Protein AF-A0A845UT78-F1 (afdb_monomer_lite)

Foldseek 3Di:
DDDPLVVADFAFPDDDQAKTKTWHQQFWKKKKFFDDDCVLLCVQVVHDADQDAQDWDDDQWIWGHNDNGIIMITHNDCPSNVCSCVVCCVVTPIDIGTCSVVDIDMDMDHPCSLVVCVVPDPDNSPD

Structure (mmCIF, N/CA/C/O backbone):
data_AF-A0A845UT78-F1
#
_entry.id   AF-A0A845UT78-F1
#
loop_
_atom_site.group_PDB
_atom_site.id
_atom_site.type_symbol
_atom_site.label_atom_id
_atom_site.label_alt_id
_atom_site.label_comp_id
_atom_site.label_asym_id
_atom_site.label_entity_id
_atom_site.label_seq_id
_atom_site.pdbx_PDB_ins_code
_atom_site.Cartn_x
_atom_site.Cartn_y
_atom_site.Cartn_z
_atom_site.occupancy
_atom_site.B_iso_or_equiv
_atom_site.auth_seq_id
_atom_site.auth_comp_id
_atom_site.auth_asym_id
_atom_site.auth_atom_id
_atom_site.pdbx_PDB_model_num
ATOM 1 N N . MET A 1 1 ? -7.932 24.167 15.752 1.00 46.03 1 MET A N 1
ATOM 2 C CA . MET A 1 1 ? -6.464 24.019 15.846 1.00 46.03 1 MET A CA 1
ATOM 3 C C . MET A 1 1 ? -6.164 22.600 15.392 1.00 46.03 1 MET A C 1
ATOM 5 O O . MET A 1 1 ? -6.688 21.684 16.011 1.00 46.03 1 MET A O 1
ATOM 9 N N . ASN A 1 2 ? -5.473 22.408 14.267 1.00 61.12 2 ASN A N 1
ATOM 10 C CA . ASN A 1 2 ? -5.202 21.059 13.758 1.00 61.12 2 ASN A CA 1
ATOM 11 C C . ASN A 1 2 ? -4.039 20.467 14.560 1.00 61.12 2 ASN A C 1
ATOM 13 O O . ASN A 1 2 ? -3.015 21.130 14.716 1.00 61.12 2 ASN A O 1
ATOM 17 N N . ALA A 1 3 ? -4.209 19.262 15.099 1.00 70.88 3 ALA A N 1
ATOM 18 C CA . ALA A 1 3 ? -3.134 18.576 15.807 1.00 70.88 3 ALA A CA 1
ATOM 19 C C . ALA A 1 3 ? -1.986 18.244 14.829 1.00 70.88 3 ALA A C 1
ATOM 21 O O . ALA A 1 3 ? -2.263 17.861 13.688 1.00 70.88 3 ALA A O 1
ATOM 22 N N . PRO A 1 4 ? -0.710 18.386 15.232 1.00 76.69 4 PRO A N 1
ATOM 23 C CA . PRO A 1 4 ? 0.409 17.945 14.406 1.00 76.69 4 PRO A CA 1
ATOM 24 C C . PRO A 1 4 ? 0.392 16.416 14.254 1.00 76.69 4 PRO A C 1
ATOM 26 O O . PRO A 1 4 ? -0.088 15.714 15.140 1.00 76.69 4 PRO A O 1
ATOM 29 N N . LEU A 1 5 ? 0.963 15.880 13.168 1.00 67.31 5 LEU A N 1
ATOM 30 C CA . LEU A 1 5 ? 1.042 14.423 12.943 1.00 67.31 5 LEU A CA 1
ATOM 31 C C . LEU A 1 5 ? 1.741 13.685 14.101 1.00 67.31 5 LEU A C 1
ATOM 33 O O . LEU A 1 5 ? 1.376 12.562 14.434 1.00 67.31 5 LEU A O 1
ATOM 37 N N . SER A 1 6 ? 2.693 14.343 14.767 1.00 71.19 6 SER A N 1
ATOM 38 C CA . SER A 1 6 ? 3.387 13.828 15.953 1.00 71.19 6 SER A CA 1
ATOM 39 C C . SER A 1 6 ? 2.501 13.679 17.196 1.00 71.19 6 SER A C 1
ATOM 41 O O . SER A 1 6 ? 2.935 13.069 18.169 1.00 71.19 6 SER A O 1
ATOM 43 N N . ALA A 1 7 ? 1.271 14.200 17.185 1.00 77.31 7 ALA A N 1
ATOM 44 C CA . ALA A 1 7 ? 0.333 14.079 18.300 1.00 77.31 7 ALA A CA 1
ATOM 45 C C . ALA A 1 7 ? -0.243 12.662 18.469 1.00 77.31 7 ALA A C 1
ATOM 47 O O . ALA A 1 7 ? -0.913 12.404 19.465 1.00 77.31 7 ALA A O 1
ATOM 48 N N . PHE A 1 8 ? 0.011 11.750 17.524 1.00 83.50 8 PHE A N 1
ATOM 49 C CA . PHE A 1 8 ? -0.548 10.397 17.517 1.00 83.50 8 PHE A CA 1
ATOM 50 C C . PHE A 1 8 ? 0.558 9.334 17.624 1.00 83.50 8 PHE A C 1
ATOM 52 O O . PHE A 1 8 ? 0.862 8.662 16.635 1.00 83.50 8 PHE A O 1
ATOM 59 N N . PRO A 1 9 ? 1.188 9.162 18.805 1.00 87.62 9 PRO A N 1
ATOM 60 C CA . PRO A 1 9 ? 2.171 8.099 19.009 1.00 87.62 9 PRO A CA 1
ATOM 61 C C . PRO A 1 9 ? 1.504 6.725 18.838 1.00 87.62 9 PRO A C 1
ATOM 63 O O . PRO A 1 9 ? 0.317 6.623 19.149 1.00 87.62 9 PRO A O 1
ATOM 66 N N . PRO A 1 10 ? 2.216 5.675 18.381 1.00 91.75 10 PRO A N 1
ATOM 67 C CA . PRO A 1 10 ? 1.636 4.347 18.183 1.00 91.75 10 PRO A CA 1
ATOM 68 C C . PRO A 1 10 ? 1.070 3.778 19.487 1.00 91.75 10 PRO A C 1
ATOM 70 O O . PRO A 1 10 ? 1.818 3.403 20.389 1.00 91.75 10 PRO A O 1
ATOM 73 N N . ALA A 1 11 ? -0.254 3.755 19.597 1.00 95.00 11 ALA A N 1
ATOM 74 C CA . ALA A 1 11 ? -0.977 3.301 20.776 1.00 95.00 11 ALA A CA 1
ATOM 75 C C . ALA A 1 11 ? -2.467 3.138 20.457 1.00 95.00 11 ALA A C 1
ATOM 77 O O . ALA A 1 11 ? -2.992 3.731 19.509 1.00 95.00 11 ALA A O 1
ATOM 78 N N . THR A 1 12 ? -3.174 2.387 21.301 1.00 96.75 12 THR A N 1
ATOM 79 C CA . THR A 1 12 ? -4.634 2.480 21.369 1.00 96.75 12 THR A CA 1
ATOM 80 C C . THR A 1 12 ? -5.017 3.887 21.809 1.00 96.75 12 THR A C 1
ATOM 82 O O . THR A 1 12 ? -4.636 4.332 22.888 1.00 96.75 12 THR A O 1
ATOM 85 N N . GLN A 1 13 ? -5.757 4.583 20.953 1.00 94.31 13 GLN A N 1
ATOM 86 C CA . GLN A 1 13 ? -6.248 5.932 21.215 1.00 94.31 13 GLN A CA 1
ATOM 87 C C . GLN A 1 13 ? -7.567 5.871 21.982 1.00 94.31 13 GLN A C 1
ATOM 89 O O . GLN A 1 13 ? -7.777 6.623 22.929 1.00 94.31 13 GLN A O 1
ATOM 94 N N . VAL A 1 14 ? -8.454 4.961 21.569 1.00 95.50 14 VAL A N 1
ATOM 95 C CA . VAL A 1 14 ? -9.779 4.751 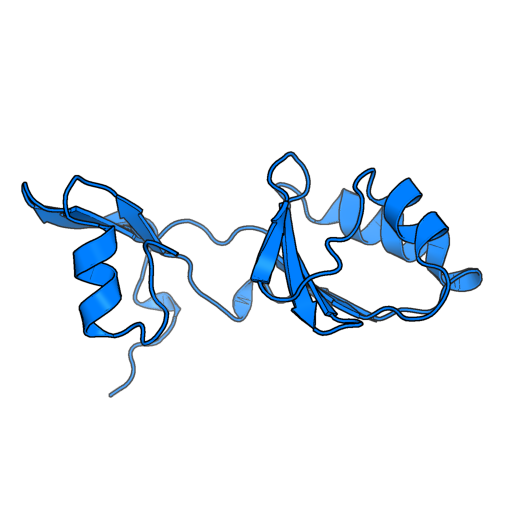22.158 1.00 95.50 14 VAL A CA 1
ATOM 96 C C . VAL A 1 14 ? -10.158 3.278 22.017 1.00 95.50 14 VAL A C 1
ATOM 98 O O . VAL A 1 14 ? -9.923 2.673 20.970 1.00 95.50 14 VAL A O 1
ATOM 101 N N . GLU A 1 15 ? -10.787 2.714 23.045 1.00 97.69 15 GLU A N 1
ATOM 102 C CA . GLU A 1 15 ? -11.345 1.363 23.021 1.00 97.69 15 GLU A CA 1
ATOM 103 C C . GLU A 1 15 ? -12.711 1.335 23.709 1.00 97.69 15 GLU A C 1
ATOM 105 O O . GLU A 1 15 ? -12.896 1.880 24.796 1.00 97.69 15 GLU A O 1
ATOM 110 N N . THR A 1 16 ? -13.683 0.716 23.046 1.00 97.38 16 THR A N 1
ATOM 111 C CA . THR A 1 16 ? -15.056 0.528 23.526 1.00 97.38 16 THR A CA 1
ATOM 112 C C . THR A 1 16 ? -15.551 -0.858 23.098 1.00 97.38 16 THR A C 1
ATOM 114 O O . THR A 1 16 ? -14.964 -1.452 22.192 1.00 97.38 16 THR A O 1
ATOM 117 N N . PRO A 1 17 ? -16.678 -1.362 23.636 1.00 97.69 17 PRO A N 1
ATOM 118 C CA . PRO A 1 17 ? -17.298 -2.583 23.114 1.00 97.69 17 PRO A CA 1
ATOM 119 C C . PRO A 1 17 ? -17.706 -2.503 21.630 1.00 97.69 17 PRO A C 1
ATOM 121 O O . PRO A 1 17 ? -17.902 -3.532 20.991 1.00 97.69 17 PRO A O 1
ATOM 124 N N . ALA A 1 18 ? -17.867 -1.292 21.084 1.00 97.12 18 ALA A N 1
ATOM 125 C CA . ALA A 1 18 ? -18.304 -1.067 19.709 1.00 97.12 18 ALA A CA 1
ATOM 126 C C . ALA A 1 18 ? -17.135 -1.067 18.708 1.00 97.12 18 ALA A C 1
ATOM 128 O O . ALA A 1 18 ? -17.247 -1.660 17.633 1.00 97.12 18 ALA A O 1
ATOM 129 N N . ALA A 1 19 ? -16.030 -0.401 19.052 1.00 97.69 19 ALA A N 1
ATOM 130 C CA . ALA A 1 19 ? -14.840 -0.295 18.215 1.00 97.69 19 ALA A CA 1
ATOM 131 C C . ALA A 1 19 ? -13.581 0.068 19.026 1.00 97.69 19 ALA A C 1
ATOM 133 O O . ALA A 1 19 ? -13.666 0.712 20.079 1.00 97.69 19 ALA A O 1
ATOM 134 N N . LYS A 1 20 ? -12.417 -0.294 18.477 1.00 97.88 20 LYS A N 1
ATOM 135 C CA . LYS A 1 20 ? -11.075 0.101 18.920 1.00 97.88 20 LYS A CA 1
ATOM 136 C C . LYS A 1 20 ? -10.396 0.908 17.817 1.00 97.88 20 LYS A C 1
ATOM 138 O O . LYS A 1 20 ? -10.412 0.495 16.659 1.00 97.88 20 LYS A O 1
ATOM 143 N N . VAL A 1 21 ? -9.782 2.031 18.182 1.00 97.19 21 VAL A N 1
ATOM 144 C CA . VAL A 1 21 ? -8.987 2.876 17.284 1.00 97.19 21 VAL A CA 1
ATOM 145 C C . VAL A 1 21 ? -7.558 2.934 17.806 1.00 97.19 21 VAL A C 1
ATOM 147 O O . VAL A 1 21 ? -7.317 3.383 18.928 1.00 97.19 21 VAL A O 1
ATOM 150 N N . SER A 1 22 ? -6.604 2.519 16.980 1.00 97.19 22 SER A N 1
ATOM 151 C CA . SER A 1 22 ? -5.177 2.547 17.303 1.00 97.19 22 SER A CA 1
ATOM 152 C C . SER A 1 22 ? -4.406 3.298 16.228 1.00 97.19 22 SER A C 1
ATOM 154 O O . SER A 1 22 ? -4.625 3.084 15.042 1.00 97.19 22 SER A O 1
ATOM 156 N N . SER A 1 23 ? -3.479 4.158 16.625 1.00 95.38 23 SER A N 1
ATOM 157 C CA . SER A 1 23 ? -2.428 4.661 15.736 1.00 95.38 23 SER A CA 1
ATOM 158 C C . SER A 1 23 ? -1.315 3.617 15.650 1.00 95.38 23 SER A C 1
ATOM 160 O O . SER A 1 23 ? -0.977 2.967 16.643 1.00 95.38 23 SER A O 1
ATOM 162 N N . ILE A 1 24 ? -0.730 3.450 14.467 1.00 93.88 24 ILE A N 1
ATOM 163 C CA . ILE A 1 24 ? 0.357 2.492 14.233 1.00 93.88 24 ILE A CA 1
ATOM 164 C C . ILE A 1 24 ? 1.625 3.197 13.764 1.00 93.88 24 ILE A C 1
ATOM 166 O O . ILE A 1 24 ? 1.590 4.348 13.325 1.00 93.88 24 ILE A O 1
ATOM 170 N N . LEU A 1 25 ? 2.755 2.492 13.855 1.00 90.50 25 LEU A N 1
ATOM 17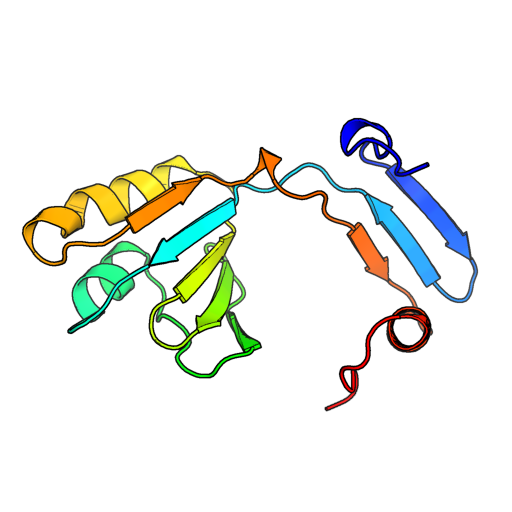1 C CA . LEU A 1 25 ? 4.004 2.974 13.275 1.00 90.50 25 LEU A CA 1
ATOM 172 C C . LEU A 1 25 ? 3.830 3.221 11.767 1.00 90.50 25 LEU A C 1
ATOM 174 O O . LEU A 1 25 ? 3.147 2.436 11.099 1.00 90.50 25 LEU A O 1
ATOM 178 N N . PRO A 1 26 ? 4.451 4.282 11.219 1.00 88.38 26 PRO A N 1
ATOM 179 C CA . PRO A 1 26 ? 4.436 4.520 9.787 1.00 88.38 26 PRO A CA 1
ATOM 180 C C . PRO A 1 26 ? 5.002 3.315 9.039 1.00 88.38 26 PRO A C 1
ATOM 182 O O . PRO A 1 26 ? 6.104 2.847 9.321 1.00 88.38 26 PRO A O 1
ATOM 185 N N . LYS A 1 27 ? 4.236 2.828 8.067 1.00 91.56 27 LYS A N 1
ATOM 186 C CA . LYS A 1 27 ? 4.691 1.830 7.104 1.00 91.56 27 LYS A CA 1
ATOM 187 C C . LYS A 1 27 ? 5.286 2.557 5.892 1.00 91.56 27 LYS A C 1
ATOM 189 O O . LYS A 1 27 ? 4.644 3.513 5.442 1.00 91.56 27 LYS A O 1
ATOM 194 N N . PRO A 1 28 ? 6.449 2.126 5.361 1.00 94.81 28 PRO A N 1
ATOM 195 C CA . PRO A 1 28 ? 7.009 2.656 4.124 1.00 94.81 28 PRO A CA 1
ATOM 196 C C . PRO A 1 28 ? 5.946 2.815 3.040 1.00 94.81 28 PRO A C 1
ATOM 198 O O . PRO A 1 28 ? 5.254 1.854 2.689 1.00 94.81 28 PRO A O 1
ATOM 201 N N . ARG A 1 29 ? 5.799 4.046 2.548 1.00 96.56 29 ARG A N 1
ATOM 202 C CA . ARG A 1 29 ? 4.732 4.447 1.631 1.00 96.56 29 ARG A CA 1
ATOM 203 C C . ARG A 1 29 ? 5.308 5.203 0.452 1.00 96.56 29 ARG A C 1
ATOM 205 O O . ARG A 1 29 ? 6.089 6.130 0.642 1.00 96.56 29 ARG A O 1
ATOM 212 N N . PHE A 1 30 ? 4.845 4.874 -0.746 1.00 98.31 30 PHE A N 1
ATOM 213 C CA . PHE A 1 30 ? 5.262 5.549 -1.967 1.00 98.31 30 PHE A CA 1
ATOM 214 C C . PHE A 1 30 ? 4.067 5.977 -2.814 1.00 98.31 30 PHE A C 1
ATOM 216 O O . PHE A 1 30 ? 3.080 5.250 -2.917 1.00 98.31 30 PHE A O 1
ATOM 223 N N . SER A 1 31 ? 4.182 7.140 -3.452 1.00 98.50 31 SER A N 1
ATOM 224 C CA . SER A 1 31 ? 3.391 7.488 -4.632 1.00 98.50 31 SER A CA 1
ATOM 225 C C . SER A 1 31 ? 4.159 7.013 -5.862 1.00 98.50 31 SER A C 1
ATOM 227 O O . SER A 1 31 ? 5.289 7.444 -6.102 1.00 98.50 31 SER A O 1
ATOM 229 N N . LEU A 1 32 ? 3.555 6.094 -6.612 1.00 98.69 32 LEU A N 1
ATOM 230 C CA . LEU A 1 32 ? 4.085 5.557 -7.858 1.00 98.69 32 LEU A CA 1
ATOM 231 C C . LEU A 1 32 ? 3.244 6.066 -9.027 1.00 98.69 32 LEU A C 1
ATOM 233 O O . LEU A 1 32 ? 2.030 5.857 -9.063 1.00 98.69 32 LEU A O 1
ATOM 237 N N . ARG A 1 33 ? 3.896 6.703 -10.002 1.00 98.75 33 ARG A N 1
ATOM 238 C CA . ARG A 1 33 ? 3.281 7.193 -11.240 1.00 98.75 33 ARG A CA 1
ATOM 239 C C . ARG A 1 33 ? 3.955 6.576 -12.450 1.00 98.75 33 ARG A C 1
ATOM 241 O O . ARG A 1 33 ? 5.156 6.756 -12.628 1.00 98.75 33 ARG A O 1
ATOM 248 N N . ALA A 1 34 ? 3.194 5.909 -13.306 1.00 98.31 34 ALA A N 1
ATOM 249 C CA . ALA A 1 34 ? 3.714 5.290 -14.523 1.00 98.31 34 ALA A CA 1
ATOM 250 C C . ALA A 1 34 ? 2.635 5.225 -15.612 1.00 98.31 34 ALA A C 1
ATOM 252 O O . ALA A 1 34 ? 1.448 5.119 -15.315 1.00 98.31 34 ALA A O 1
ATOM 253 N N . ARG A 1 35 ? 3.047 5.277 -16.882 1.00 96.94 35 ARG A N 1
ATOM 254 C CA . ARG A 1 35 ? 2.165 5.174 -18.057 1.00 96.94 35 ARG A CA 1
ATOM 255 C C . ARG A 1 35 ? 2.778 4.238 -19.094 1.00 96.94 35 ARG A C 1
ATOM 257 O O . ARG A 1 35 ? 3.982 4.019 -19.082 1.00 96.94 35 ARG A O 1
ATOM 264 N N . GLY A 1 36 ? 1.961 3.764 -20.032 1.00 95.75 36 GLY A N 1
ATOM 265 C CA . GLY A 1 36 ? 2.401 2.871 -21.106 1.00 95.75 36 GLY A CA 1
ATOM 266 C C . GLY A 1 36 ? 2.316 1.400 -20.705 1.00 95.75 36 GLY A C 1
ATOM 267 O O . GLY A 1 36 ? 1.401 1.011 -19.976 1.00 95.75 36 GLY A O 1
ATOM 268 N N . ASP A 1 37 ? 3.245 0.587 -21.207 1.00 96.38 37 ASP A N 1
ATOM 269 C CA . ASP A 1 37 ? 3.332 -0.828 -20.847 1.00 96.38 37 ASP A CA 1
ATOM 270 C C . ASP A 1 37 ? 3.927 -0.990 -19.442 1.00 96.38 37 ASP A C 1
ATOM 272 O O . ASP A 1 37 ? 5.103 -0.711 -19.210 1.00 96.38 37 ASP A O 1
ATOM 276 N N . LEU A 1 38 ? 3.094 -1.430 -18.497 1.00 97.62 38 LEU A N 1
ATOM 277 C CA . LEU A 1 38 ? 3.477 -1.581 -17.093 1.00 97.62 38 LEU A CA 1
ATOM 278 C C . LEU A 1 38 ? 4.047 -2.965 -16.768 1.00 97.62 38 LEU A C 1
ATOM 280 O O . LEU A 1 38 ? 4.506 -3.160 -15.643 1.00 97.62 38 LEU A O 1
ATOM 284 N N . ALA A 1 39 ? 4.061 -3.906 -17.720 1.00 97.44 39 ALA A N 1
ATOM 285 C CA . ALA A 1 39 ? 4.531 -5.268 -17.477 1.00 97.44 39 ALA A CA 1
ATOM 286 C C . ALA A 1 39 ? 5.946 -5.335 -16.859 1.00 97.44 39 ALA A C 1
ATOM 288 O O . ALA A 1 39 ? 6.136 -6.112 -15.920 1.00 97.44 39 ALA A O 1
ATOM 289 N N . PRO A 1 40 ? 6.933 -4.502 -17.267 1.00 97.69 40 PRO A N 1
ATOM 290 C CA . PRO A 1 40 ? 8.249 -4.499 -16.625 1.00 97.69 40 PRO A CA 1
ATOM 291 C C . PRO A 1 40 ? 8.201 -4.125 -15.139 1.00 97.69 40 PRO A C 1
ATOM 293 O O . PRO A 1 40 ? 8.950 -4.683 -14.340 1.00 97.69 40 PRO A O 1
ATOM 296 N N . LEU A 1 41 ? 7.326 -3.187 -14.767 1.00 97.44 41 LEU A N 1
ATOM 297 C CA . LEU A 1 41 ? 7.172 -2.718 -13.391 1.00 97.44 41 LEU A CA 1
ATOM 298 C C . LEU A 1 41 ? 6.452 -3.760 -12.536 1.00 97.44 41 LEU A C 1
ATOM 300 O O . LEU A 1 41 ? 6.890 -4.049 -11.430 1.00 97.44 41 LEU A O 1
ATOM 304 N N . GLU A 1 42 ? 5.394 -4.367 -13.073 1.00 97.50 42 GLU A N 1
ATOM 305 C CA . GLU A 1 42 ? 4.656 -5.454 -12.421 1.00 97.50 42 GLU A CA 1
ATOM 306 C C . GLU A 1 42 ? 5.552 -6.673 -12.176 1.00 97.50 42 GLU A C 1
ATOM 308 O O . GLU A 1 42 ? 5.536 -7.255 -11.091 1.00 97.50 42 GLU A O 1
ATOM 313 N N . GLN A 1 43 ? 6.397 -7.019 -13.152 1.00 97.56 43 GLN A N 1
ATOM 314 C CA . GLN A 1 43 ? 7.383 -8.087 -13.012 1.00 97.56 43 GLN A CA 1
ATOM 315 C C . GLN A 1 43 ? 8.433 -7.757 -11.943 1.00 97.56 43 GLN A C 1
ATOM 317 O O . GLN A 1 43 ? 8.759 -8.622 -11.133 1.00 97.56 43 GLN A O 1
ATOM 322 N N . ALA A 1 44 ? 8.955 -6.527 -11.924 1.00 96.81 44 ALA A N 1
ATOM 323 C CA . ALA A 1 44 ? 9.969 -6.113 -10.954 1.00 96.81 44 ALA A CA 1
ATOM 324 C C . ALA A 1 44 ? 9.418 -6.029 -9.521 1.00 96.81 44 ALA A C 1
ATOM 326 O O . ALA A 1 44 ? 10.100 -6.424 -8.580 1.00 96.81 44 ALA A O 1
ATOM 327 N N . LEU A 1 45 ? 8.179 -5.556 -9.356 1.00 96.06 45 LEU A N 1
ATOM 328 C CA . LEU A 1 45 ? 7.495 -5.497 -8.061 1.00 96.06 45 LEU A CA 1
ATOM 329 C C . LEU A 1 45 ? 6.954 -6.865 -7.610 1.00 96.06 45 LEU A C 1
ATOM 331 O O . LEU A 1 45 ? 6.582 -7.021 -6.448 1.00 96.06 45 LEU A O 1
ATOM 335 N N . GLY A 1 46 ? 6.880 -7.847 -8.515 1.00 96.19 46 GLY A N 1
ATOM 336 C CA . GLY A 1 46 ? 6.316 -9.170 -8.243 1.00 96.19 46 GLY A CA 1
ATOM 337 C C . GLY A 1 46 ? 4.801 -9.159 -8.015 1.00 96.19 46 GLY A C 1
ATOM 338 O O . GLY A 1 46 ? 4.260 -10.093 -7.424 1.00 96.19 46 GLY A O 1
ATOM 339 N N . VAL A 1 47 ? 4.109 -8.103 -8.450 1.00 96.62 47 VAL A N 1
ATOM 340 C CA . VAL A 1 47 ? 2.672 -7.910 -8.238 1.00 96.62 47 VAL A CA 1
ATOM 341 C C . VAL A 1 47 ? 2.055 -7.133 -9.400 1.00 96.62 47 VAL A C 1
ATOM 343 O O . VAL A 1 47 ? 2.635 -6.176 -9.908 1.00 96.62 47 VAL A O 1
ATOM 346 N N . ALA A 1 48 ? 0.856 -7.539 -9.821 1.00 97.31 48 ALA A N 1
ATOM 347 C CA . ALA A 1 48 ? 0.098 -6.814 -10.835 1.00 97.31 48 ALA A CA 1
ATOM 348 C C . ALA A 1 48 ? -0.439 -5.491 -10.268 1.00 97.31 48 ALA A C 1
ATOM 350 O O . ALA A 1 48 ? -0.995 -5.457 -9.166 1.00 97.31 48 ALA A O 1
ATOM 351 N N . LEU A 1 49 ? -0.325 -4.406 -11.035 1.00 98.00 49 LEU A N 1
ATOM 352 C CA . LEU A 1 49 ? -0.837 -3.106 -10.625 1.00 98.00 49 LEU A CA 1
ATOM 353 C C . LEU A 1 49 ? -2.362 -3.090 -10.812 1.00 98.00 49 LEU A C 1
ATOM 355 O O . LEU A 1 49 ? -2.837 -3.296 -11.935 1.00 98.00 49 LEU A O 1
ATOM 359 N N . PRO A 1 50 ? -3.157 -2.825 -9.756 1.00 98.19 50 PRO A N 1
ATOM 360 C CA . PRO A 1 50 ? -4.609 -2.748 -9.882 1.00 98.19 50 PRO A CA 1
ATOM 361 C C . PRO A 1 50 ? -4.996 -1.621 -10.845 1.00 98.19 50 PRO A C 1
ATOM 363 O O . PRO A 1 50 ? -4.427 -0.535 -10.783 1.00 98.19 50 PRO A O 1
ATOM 366 N N . ARG A 1 51 ? -5.956 -1.855 -11.746 1.00 96.75 51 ARG A N 1
ATOM 367 C CA . ARG A 1 51 ? -6.305 -0.889 -12.814 1.00 96.75 51 ARG A CA 1
ATOM 368 C C . ARG A 1 51 ? -7.642 -0.184 -12.611 1.00 96.75 51 ARG A C 1
ATOM 370 O O . ARG A 1 51 ? -7.946 0.765 -13.327 1.00 96.75 51 ARG A O 1
ATOM 377 N N . LYS A 1 52 ? -8.449 -0.633 -11.648 1.00 97.19 52 LYS A N 1
ATOM 378 C CA . LYS A 1 52 ? -9.701 0.030 -11.270 1.00 97.19 52 LYS A CA 1
ATOM 379 C C . LYS A 1 52 ? -9.441 0.949 -10.079 1.00 97.19 52 LYS A C 1
ATOM 381 O O . LYS A 1 52 ? -8.942 0.487 -9.059 1.00 97.19 52 LYS A O 1
ATOM 386 N N . ILE A 1 53 ? -9.830 2.220 -10.176 1.00 97.06 53 ILE A N 1
ATOM 387 C CA . ILE A 1 53 ? -9.712 3.173 -9.060 1.00 97.06 53 ILE A CA 1
ATOM 388 C C . ILE A 1 53 ? -10.414 2.609 -7.818 1.00 97.06 53 ILE A C 1
ATOM 390 O O . ILE A 1 53 ? -11.542 2.117 -7.890 1.00 97.06 53 ILE A O 1
ATOM 394 N N . GLY A 1 54 ? -9.723 2.658 -6.680 1.00 94.19 54 GLY A N 1
ATOM 395 C CA . GLY A 1 54 ? -10.180 2.094 -5.413 1.00 94.19 54 GLY A CA 1
ATOM 396 C C . GLY A 1 54 ? -9.946 0.589 -5.256 1.00 94.19 54 GLY A C 1
ATOM 397 O O . GLY A 1 54 ? -10.203 0.066 -4.175 1.00 94.19 54 GLY A O 1
ATOM 398 N N . GLN A 1 55 ? -9.452 -0.112 -6.282 1.00 97.00 55 GLN A N 1
ATOM 399 C CA . GLN A 1 55 ? -9.003 -1.494 -6.143 1.00 97.00 55 GLN A CA 1
ATOM 400 C C . GLN A 1 55 ? -7.691 -1.536 -5.361 1.00 97.00 55 GLN A C 1
ATOM 402 O O . GLN A 1 55 ? -6.777 -0.739 -5.598 1.00 97.00 55 GLN A O 1
ATOM 407 N N . THR A 1 56 ? -7.604 -2.502 -4.452 1.00 97.31 56 THR A N 1
ATOM 408 C CA . THR A 1 56 ? -6.422 -2.743 -3.633 1.00 97.31 56 THR A CA 1
ATOM 409 C C . THR A 1 56 ? -5.873 -4.146 -3.852 1.00 97.31 56 THR A C 1
ATOM 411 O O . THR A 1 56 ? -6.601 -5.066 -4.230 1.00 97.31 56 THR A O 1
ATOM 414 N N . VAL A 1 57 ? -4.574 -4.300 -3.618 1.00 97.50 57 VAL A N 1
ATOM 415 C CA . VAL A 1 57 ? -3.888 -5.590 -3.533 1.00 97.50 57 VAL A CA 1
ATOM 416 C C . VAL A 1 57 ? -3.260 -5.680 -2.151 1.00 97.50 57 VAL A C 1
ATOM 418 O O . VAL A 1 57 ? -2.665 -4.712 -1.677 1.00 97.50 57 VAL A O 1
ATOM 421 N N . LYS A 1 58 ? -3.415 -6.833 -1.499 1.00 94.19 58 LYS A N 1
ATOM 422 C CA . LYS A 1 58 ? -2.806 -7.137 -0.201 1.00 94.19 58 LYS A CA 1
ATOM 423 C C . LYS A 1 58 ? -1.682 -8.155 -0.381 1.00 94.19 58 LYS A C 1
ATOM 425 O O . LYS A 1 58 ? -1.783 -9.014 -1.253 1.00 94.19 58 LYS A O 1
ATOM 430 N N . GLY A 1 59 ? -0.649 -8.092 0.454 1.00 89.88 59 GLY A N 1
ATOM 431 C CA . GLY A 1 59 ? 0.472 -9.030 0.405 1.00 89.88 59 GLY A CA 1
ATOM 432 C C . GLY A 1 59 ? 1.771 -8.407 0.906 1.00 89.88 59 GLY A C 1
ATOM 433 O O . GLY A 1 59 ? 1.748 -7.477 1.706 1.00 89.88 59 GLY A O 1
ATOM 434 N N . ALA A 1 60 ? 2.904 -8.919 0.418 1.00 88.50 60 ALA A N 1
ATOM 435 C CA . ALA A 1 60 ? 4.224 -8.364 0.730 1.00 88.50 60 ALA A CA 1
ATOM 436 C C . ALA A 1 60 ? 4.384 -6.924 0.206 1.00 88.50 60 ALA A C 1
ATOM 438 O O . ALA A 1 60 ? 4.939 -6.068 0.896 1.00 88.50 60 ALA A O 1
ATOM 439 N N . VAL A 1 61 ? 3.839 -6.665 -0.987 1.00 94.69 61 VAL A N 1
ATOM 440 C CA . VAL A 1 61 ? 3.651 -5.328 -1.554 1.00 94.69 61 VAL A CA 1
ATOM 441 C C . VAL A 1 61 ? 2.155 -5.067 -1.624 1.00 94.69 61 VAL A C 1
ATOM 443 O O . VAL A 1 61 ? 1.416 -5.753 -2.330 1.00 94.69 61 VAL A O 1
ATOM 446 N N . GLU A 1 62 ? 1.703 -4.092 -0.852 1.00 97.12 62 GLU A N 1
ATOM 447 C CA . GLU A 1 62 ? 0.325 -3.632 -0.865 1.00 97.12 62 GLU A CA 1
ATOM 448 C C . GLU A 1 62 ? 0.189 -2.469 -1.842 1.00 97.12 62 GLU A C 1
ATOM 450 O O . GLU A 1 62 ? 1.041 -1.580 -1.901 1.00 97.12 62 GLU A O 1
ATOM 455 N N . LEU A 1 63 ? -0.903 -2.471 -2.600 1.00 98.19 63 LEU A N 1
ATOM 456 C CA . LEU A 1 63 ? -1.171 -1.464 -3.618 1.00 98.19 63 LEU A CA 1
ATOM 457 C C . LEU A 1 63 ? -2.585 -0.922 -3.470 1.00 98.19 63 LEU A C 1
ATOM 459 O O . LEU A 1 63 ? -3.512 -1.679 -3.185 1.00 98.19 63 LEU A O 1
ATOM 463 N N . ALA A 1 64 ? -2.767 0.362 -3.756 1.00 98.12 64 ALA A N 1
ATOM 464 C CA . ALA A 1 64 ? -4.078 0.951 -4.006 1.00 98.12 64 ALA A CA 1
ATOM 465 C C . ALA A 1 64 ? -4.037 1.780 -5.291 1.00 98.12 64 ALA A C 1
ATOM 467 O O . ALA A 1 64 ? -3.184 2.654 -5.435 1.00 98.12 64 ALA A O 1
ATOM 468 N N . CYS A 1 65 ? -4.956 1.520 -6.223 1.00 98.50 65 CYS A N 1
ATOM 469 C CA . CYS A 1 65 ? -5.111 2.332 -7.429 1.00 98.50 65 CYS A CA 1
ATOM 470 C C . CYS A 1 65 ? -5.831 3.638 -7.075 1.00 98.50 65 CYS A C 1
ATOM 472 O O . CYS A 1 65 ? -7.006 3.622 -6.695 1.00 98.50 65 CYS A O 1
ATOM 474 N N . LEU A 1 66 ? -5.124 4.761 -7.194 1.00 98.06 66 LEU A N 1
ATOM 475 C CA . LEU A 1 66 ? -5.666 6.098 -6.932 1.00 98.06 66 LEU A CA 1
ATOM 476 C C . LEU A 1 66 ? -6.134 6.779 -8.222 1.00 98.06 66 LEU A C 1
ATOM 478 O O . LEU A 1 66 ? -7.055 7.591 -8.199 1.00 98.06 66 LEU A O 1
ATOM 482 N N . GLY A 1 67 ? -5.524 6.417 -9.350 1.00 98.12 67 GLY A N 1
ATOM 483 C CA . GLY A 1 67 ? -5.823 6.963 -10.664 1.00 98.12 67 GLY A CA 1
ATOM 484 C C . GLY A 1 67 ? -5.392 6.015 -11.786 1.00 98.12 67 GLY A C 1
ATOM 485 O O . GLY A 1 67 ? -4.794 4.973 -11.519 1.00 98.12 67 GLY A O 1
ATOM 486 N N . PRO A 1 68 ? -5.665 6.372 -13.052 1.00 97.25 68 PRO A N 1
ATOM 487 C CA . PRO A 1 68 ? -5.331 5.536 -14.212 1.00 97.25 68 PRO A CA 1
ATOM 488 C C . PRO A 1 68 ? -3.821 5.307 -14.393 1.00 97.25 68 PRO A C 1
ATOM 490 O O . PRO A 1 68 ? -3.418 4.398 -15.114 1.00 97.25 68 PRO A O 1
ATOM 493 N N . ASP A 1 69 ? -2.998 6.137 -13.756 1.00 98.06 69 ASP A N 1
ATOM 494 C CA . ASP A 1 69 ? -1.541 6.117 -13.809 1.00 98.06 69 ASP A CA 1
ATOM 495 C C . ASP A 1 69 ? -0.902 6.346 -12.428 1.00 98.06 69 ASP A C 1
ATOM 497 O O . ASP A 1 69 ? 0.245 6.792 -12.349 1.00 98.06 69 ASP A O 1
ATOM 501 N N . GLU A 1 70 ? -1.658 6.122 -11.348 1.00 98.62 70 GLU A N 1
ATOM 502 C CA . GLU A 1 70 ? -1.240 6.435 -9.982 1.00 98.62 70 GLU A CA 1
ATOM 503 C C . GLU A 1 70 ? -1.595 5.332 -8.990 1.00 98.62 70 GLU A C 1
ATOM 505 O O . GLU A 1 70 ? -2.758 4.928 -8.861 1.00 98.62 70 GLU A O 1
ATOM 510 N N . TRP A 1 71 ? -0.584 4.917 -8.227 1.00 98.69 71 TRP A N 1
ATOM 511 C CA . TRP A 1 71 ? -0.698 3.910 -7.185 1.00 98.69 71 TRP A CA 1
ATOM 512 C C . TRP A 1 71 ? -0.068 4.383 -5.883 1.00 98.69 71 TRP A C 1
ATOM 514 O O . TRP A 1 71 ? 1.023 4.953 -5.867 1.00 98.69 71 TRP A O 1
ATOM 524 N N . LEU A 1 72 ? -0.746 4.080 -4.78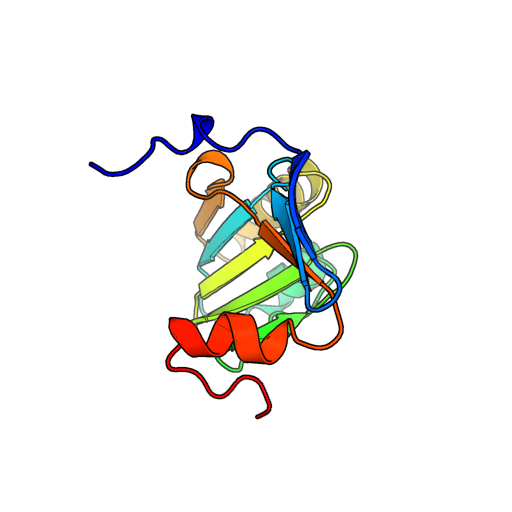1 1.00 98.25 72 LEU A N 1
ATOM 525 C CA . LEU A 1 72 ? -0.121 4.029 -3.470 1.00 98.25 72 LEU A CA 1
ATOM 526 C C . LEU A 1 72 ? 0.556 2.670 -3.320 1.00 98.25 72 LEU A C 1
ATOM 528 O O . LEU A 1 72 ? -0.105 1.649 -3.512 1.00 98.25 72 LEU A O 1
ATOM 532 N N . VAL A 1 73 ? 1.829 2.656 -2.939 1.00 98.12 73 VAL A N 1
ATOM 533 C CA . VAL A 1 73 ? 2.567 1.434 -2.601 1.00 98.12 73 VAL A CA 1
ATOM 534 C C . VAL A 1 73 ? 2.861 1.440 -1.111 1.00 98.12 73 VAL A C 1
ATOM 536 O O . VAL A 1 73 ? 3.361 2.432 -0.585 1.00 98.12 73 VAL A O 1
ATOM 539 N N . LEU A 1 74 ? 2.561 0.338 -0.434 1.00 96.31 74 LEU A N 1
ATOM 540 C CA . LEU A 1 74 ? 2.881 0.107 0.970 1.00 96.31 74 LEU A CA 1
ATOM 541 C C . LEU A 1 74 ? 3.722 -1.169 1.075 1.00 96.31 74 LEU A C 1
ATOM 543 O O . LEU A 1 74 ? 3.312 -2.230 0.610 1.00 96.31 74 LEU A O 1
ATOM 547 N N . ALA A 1 75 ? 4.884 -1.085 1.715 1.00 92.88 75 ALA A N 1
ATOM 548 C CA . ALA A 1 75 ? 5.799 -2.218 1.874 1.00 92.88 75 ALA A CA 1
ATOM 549 C C . ALA A 1 75 ? 6.331 -2.295 3.308 1.00 92.88 75 ALA A C 1
ATOM 551 O O . ALA A 1 75 ? 6.292 -1.311 4.039 1.00 92.88 75 ALA A O 1
ATOM 552 N N . ALA A 1 76 ? 6.791 -3.472 3.734 1.00 91.38 76 ALA A N 1
ATOM 553 C CA . ALA A 1 76 ? 7.445 -3.620 5.038 1.00 91.38 76 ALA A CA 1
ATOM 554 C C . ALA A 1 76 ? 8.856 -3.003 5.046 1.00 91.38 76 ALA A C 1
ATOM 556 O O . ALA A 1 76 ? 9.266 -2.421 6.045 1.00 91.38 76 ALA A O 1
ATOM 557 N N . ASP A 1 77 ? 9.559 -3.102 3.917 1.00 92.75 77 ASP A N 1
ATOM 558 C CA . ASP A 1 77 ? 10.896 -2.558 3.690 1.00 92.75 77 ASP A CA 1
ATOM 559 C C . ASP A 1 77 ? 10.862 -1.674 2.427 1.00 92.75 77 ASP A C 1
ATOM 561 O O . ASP A 1 77 ? 10.337 -2.118 1.399 1.00 92.75 77 ASP A O 1
ATOM 565 N N . PRO A 1 78 ? 11.361 -0.424 2.477 1.00 94.88 78 PRO A N 1
ATOM 566 C CA . PRO A 1 78 ? 11.442 0.433 1.300 1.00 94.88 78 PRO A CA 1
ATOM 567 C C . PRO A 1 78 ? 12.441 -0.054 0.239 1.00 94.88 78 PRO A C 1
ATOM 569 O O . PRO A 1 78 ? 12.202 0.181 -0.947 1.00 94.88 78 PRO A O 1
ATOM 572 N N . ALA A 1 79 ? 13.547 -0.698 0.629 1.00 97.00 79 ALA A N 1
ATOM 573 C CA . ALA A 1 79 ? 14.669 -0.956 -0.277 1.00 97.00 79 ALA A CA 1
ATOM 574 C C . ALA A 1 79 ? 14.283 -1.821 -1.495 1.00 97.00 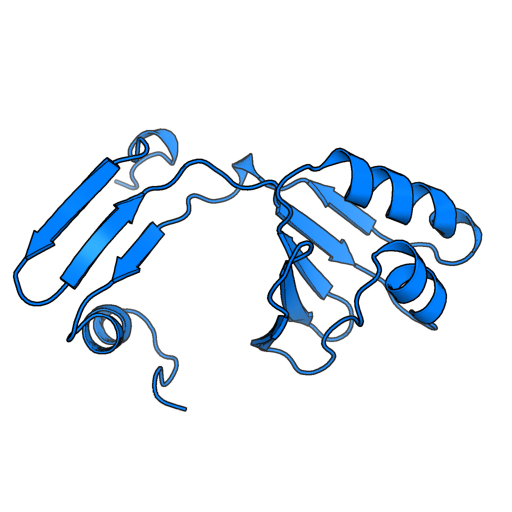79 ALA A C 1
ATOM 576 O O . ALA A 1 79 ? 14.545 -1.387 -2.618 1.00 97.00 79 ALA A O 1
ATOM 577 N N . PRO A 1 80 ? 13.550 -2.947 -1.345 1.00 96.25 80 PRO A N 1
ATOM 578 C CA . PRO A 1 80 ? 13.130 -3.752 -2.492 1.00 96.25 80 PRO A CA 1
ATOM 579 C C . PRO A 1 80 ? 12.273 -2.988 -3.511 1.00 96.25 80 PRO A C 1
ATOM 581 O O . PRO A 1 80 ? 12.384 -3.232 -4.709 1.00 96.25 80 PRO A O 1
ATOM 584 N N . ILE A 1 81 ? 11.430 -2.051 -3.057 1.00 97.81 81 ILE A N 1
ATOM 585 C CA . ILE A 1 81 ? 10.585 -1.237 -3.947 1.00 97.81 81 ILE A CA 1
ATOM 586 C C . ILE A 1 81 ? 11.442 -0.261 -4.750 1.00 97.81 81 ILE A C 1
ATOM 588 O O . ILE A 1 81 ? 11.266 -0.135 -5.964 1.00 97.81 81 ILE A O 1
ATOM 592 N N . VAL A 1 82 ? 12.372 0.417 -4.072 1.00 98.31 82 VAL A N 1
ATOM 593 C CA . VAL A 1 82 ? 13.287 1.383 -4.690 1.00 98.31 82 VAL A CA 1
ATOM 594 C C . VAL A 1 82 ? 14.178 0.692 -5.717 1.00 98.31 82 VAL A C 1
ATOM 596 O O . VAL A 1 82 ? 14.255 1.157 -6.854 1.00 98.31 82 VAL A O 1
ATOM 599 N N . ASP A 1 83 ? 14.777 -0.441 -5.356 1.00 98.31 83 ASP A N 1
ATOM 600 C CA . ASP A 1 83 ? 15.676 -1.194 -6.232 1.00 98.31 83 ASP A CA 1
ATOM 601 C C . ASP A 1 83 ? 14.944 -1.750 -7.460 1.00 98.31 83 ASP A C 1
ATOM 603 O O . ASP A 1 83 ? 15.425 -1.612 -8.589 1.00 98.31 83 ASP A O 1
ATOM 607 N N . ALA A 1 84 ? 13.745 -2.317 -7.271 1.00 97.62 84 ALA A N 1
ATOM 608 C CA . ALA A 1 84 ? 12.914 -2.817 -8.366 1.00 97.62 84 ALA A CA 1
ATOM 609 C C . ALA A 1 84 ? 12.564 -1.708 -9.371 1.00 97.62 84 ALA A C 1
ATOM 611 O O . ALA A 1 84 ? 12.711 -1.886 -10.583 1.00 97.62 84 ALA A O 1
ATOM 612 N N . CYS A 1 85 ? 12.139 -0.547 -8.869 1.00 98.06 85 CYS A N 1
ATOM 613 C CA . CYS A 1 85 ? 11.786 0.605 -9.694 1.00 98.06 85 CYS A CA 1
ATOM 614 C C . CYS A 1 85 ? 13.018 1.180 -10.414 1.00 98.06 85 CYS A C 1
ATOM 616 O O . CYS A 1 85 ? 13.005 1.352 -11.635 1.00 98.06 85 CYS A O 1
ATOM 618 N N . ALA A 1 86 ? 14.128 1.389 -9.702 1.00 98.38 86 ALA A N 1
ATOM 619 C CA . ALA A 1 86 ? 15.379 1.855 -10.298 1.00 98.38 86 ALA A CA 1
ATOM 620 C C . ALA A 1 86 ? 15.868 0.915 -11.417 1.00 98.38 86 ALA A C 1
ATOM 622 O O . ALA A 1 86 ? 16.260 1.378 -12.491 1.00 98.38 86 ALA A O 1
ATOM 623 N N . GLY A 1 87 ? 15.765 -0.403 -11.211 1.00 98.12 87 GLY A N 1
ATOM 624 C CA . GLY A 1 87 ? 16.189 -1.427 -12.168 1.00 98.12 87 GLY A CA 1
ATOM 625 C C . GLY A 1 87 ? 15.411 -1.451 -13.491 1.00 98.12 87 GLY A C 1
ATOM 626 O O . GLY A 1 87 ? 15.909 -1.985 -14.487 1.00 98.12 87 GLY A O 1
ATOM 627 N N . VAL A 1 88 ? 14.209 -0.867 -13.544 1.00 97.56 88 VAL A N 1
ATOM 628 C CA . VAL A 1 88 ? 13.386 -0.812 -14.769 1.00 97.56 88 VAL A CA 1
ATOM 629 C C . VAL A 1 88 ? 13.288 0.580 -15.387 1.00 97.56 88 VAL A C 1
ATOM 631 O O . VAL A 1 88 ? 12.787 0.708 -16.506 1.00 97.56 88 VAL A O 1
ATOM 634 N N . TYR A 1 89 ? 13.811 1.608 -14.715 1.00 97.31 89 TYR A N 1
ATOM 635 C CA . TYR A 1 89 ? 13.627 3.014 -15.082 1.00 97.31 89 TYR A CA 1
ATOM 636 C C . TYR A 1 89 ? 14.032 3.339 -16.527 1.00 97.31 89 TYR A C 1
ATOM 638 O O . TYR A 1 89 ? 13.324 4.057 -17.228 1.00 97.31 89 TYR A O 1
ATOM 646 N N . ALA A 1 90 ? 15.143 2.768 -17.005 1.00 96.62 90 ALA A N 1
ATOM 647 C CA . ALA A 1 90 ? 15.632 3.002 -18.366 1.00 96.62 90 ALA A CA 1
ATOM 648 C C . ALA A 1 90 ? 14.674 2.491 -19.460 1.00 96.62 90 ALA A C 1
ATOM 650 O O . ALA A 1 90 ? 14.666 3.027 -20.565 1.00 96.62 90 ALA A O 1
ATOM 651 N N . ARG A 1 91 ? 13.879 1.452 -19.168 1.00 95.06 91 ARG A N 1
ATOM 652 C CA . ARG A 1 91 ? 12.895 0.877 -20.104 1.00 95.06 91 ARG A CA 1
ATOM 653 C C . ARG A 1 91 ? 11.517 1.508 -19.952 1.00 95.06 91 ARG A C 1
ATOM 655 O O . ARG A 1 91 ? 10.799 1.644 -20.935 1.00 95.06 91 ARG A O 1
ATOM 662 N N . LEU A 1 92 ? 11.156 1.871 -18.727 1.00 96.62 92 LEU A N 1
ATOM 663 C CA . LEU A 1 92 ? 9.870 2.457 -18.389 1.00 96.62 92 LEU A CA 1
ATOM 664 C C . LEU A 1 92 ? 10.104 3.645 -17.454 1.00 96.62 92 LEU A C 1
ATOM 666 O O . LEU A 1 92 ? 10.176 3.444 -16.243 1.00 96.62 92 LEU A O 1
ATOM 670 N N . PRO A 1 93 ? 10.232 4.874 -17.978 1.00 96.94 93 PRO A N 1
ATOM 671 C CA . PRO A 1 93 ? 10.333 6.063 -17.142 1.00 96.94 93 PRO A CA 1
ATOM 672 C C . PRO A 1 93 ? 9.083 6.234 -16.270 1.00 96.94 93 PRO A C 1
ATOM 674 O O . PRO A 1 93 ? 7.953 6.180 -16.759 1.00 96.94 93 PRO A O 1
ATOM 677 N N . HIS A 1 94 ? 9.286 6.449 -14.974 1.00 98.38 94 HIS A N 1
ATOM 678 C CA . HIS A 1 94 ? 8.216 6.592 -13.984 1.00 98.38 94 HIS A CA 1
ATOM 679 C C . HIS A 1 94 ? 8.618 7.588 -12.887 1.00 98.38 94 HIS A C 1
ATOM 681 O O . HIS A 1 94 ? 9.726 8.120 -12.879 1.00 98.38 94 HIS A O 1
ATOM 687 N N . SER A 1 95 ? 7.709 7.871 -11.959 1.00 98.56 95 SER A N 1
ATOM 688 C CA . SER A 1 95 ? 8.008 8.595 -10.722 1.00 98.56 95 SER A CA 1
ATOM 689 C C . SER A 1 95 ? 7.728 7.678 -9.541 1.00 98.56 95 SER A C 1
ATOM 691 O O . SER A 1 95 ? 6.634 7.129 -9.448 1.00 98.56 95 SER A O 1
ATOM 693 N N . LEU A 1 96 ? 8.709 7.512 -8.655 1.00 98.56 96 LEU A N 1
ATOM 694 C CA . LEU A 1 96 ? 8.547 6.849 -7.365 1.00 98.56 96 LEU A CA 1
ATOM 695 C C . LEU A 1 96 ? 8.973 7.838 -6.281 1.00 98.56 96 LEU A C 1
ATOM 697 O O . LEU A 1 96 ? 10.139 8.223 -6.220 1.00 98.56 96 LEU A O 1
ATOM 701 N N . VAL A 1 97 ? 8.028 8.257 -5.444 1.00 98.25 97 VAL A N 1
ATOM 702 C CA . VAL A 1 97 ? 8.277 9.228 -4.373 1.00 98.25 97 VAL A CA 1
ATOM 703 C C . VAL A 1 97 ? 7.896 8.613 -3.043 1.00 98.25 97 VAL A C 1
ATOM 705 O O . VAL A 1 97 ? 6.750 8.215 -2.847 1.00 98.25 97 VAL A O 1
ATOM 708 N N . GLU A 1 98 ? 8.852 8.558 -2.125 1.00 97.25 98 GLU A N 1
ATOM 709 C CA . GLU A 1 98 ? 8.623 8.129 -0.750 1.00 97.25 98 GLU A CA 1
ATOM 710 C C . GLU A 1 98 ? 7.864 9.227 0.013 1.00 97.25 98 GLU A C 1
ATOM 712 O O . GLU A 1 98 ? 8.232 10.401 -0.010 1.00 97.25 98 GLU A O 1
ATOM 717 N N . ILE A 1 99 ? 6.744 8.850 0.627 1.00 96.12 99 ILE A N 1
ATOM 718 C CA . ILE A 1 99 ? 5.787 9.748 1.287 1.00 96.12 99 ILE A CA 1
ATOM 719 C C . ILE A 1 99 ? 5.374 9.209 2.665 1.00 96.12 99 ILE A C 1
ATOM 721 O O . ILE A 1 99 ? 4.268 9.478 3.139 1.00 96.12 99 ILE A O 1
ATOM 725 N N . THR A 1 100 ? 6.234 8.436 3.334 1.00 93.31 100 THR A N 1
ATOM 726 C CA . THR A 1 100 ? 5.925 7.820 4.637 1.00 93.31 100 THR A CA 1
ATOM 727 C C . THR A 1 100 ? 5.596 8.875 5.685 1.00 93.31 100 THR A C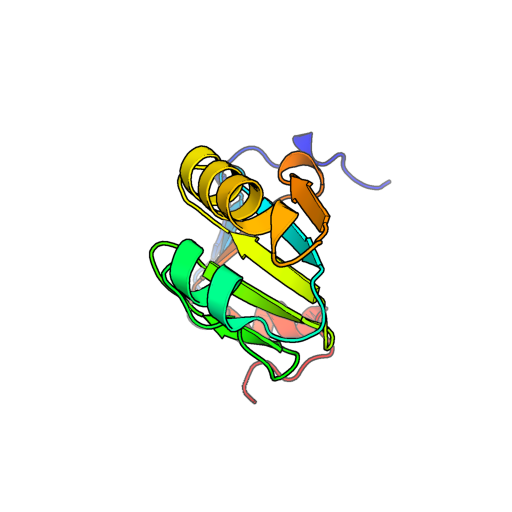 1
ATOM 729 O O . THR A 1 100 ? 4.639 8.713 6.434 1.00 93.31 100 THR A O 1
ATOM 732 N N . ALA A 1 101 ? 6.324 9.995 5.684 1.00 89.69 101 ALA A N 1
ATOM 733 C CA . ALA A 1 101 ? 6.130 11.092 6.632 1.00 89.69 101 ALA A CA 1
ATOM 734 C C . ALA A 1 101 ? 4.945 12.025 6.305 1.00 89.69 101 ALA A C 1
ATOM 736 O O . ALA A 1 101 ? 4.658 12.939 7.077 1.00 89.69 101 ALA A O 1
ATOM 737 N N . ARG A 1 102 ? 4.252 11.829 5.172 1.00 90.31 102 ARG A N 1
ATOM 738 C CA . ARG A 1 102 ? 3.121 12.679 4.757 1.00 90.31 102 ARG A CA 1
ATOM 739 C C . ARG A 1 102 ? 1.854 12.411 5.576 1.00 90.31 102 ARG A C 1
ATOM 741 O O . ARG A 1 102 ? 1.022 13.303 5.718 1.00 90.31 102 ARG A O 1
ATOM 748 N N . GLU A 1 103 ? 1.686 11.185 6.070 1.00 87.81 103 GLU A N 1
ATOM 749 C CA . GLU A 1 103 ? 0.417 10.677 6.601 1.00 87.81 103 GLU A CA 1
ATOM 750 C C . GLU A 1 103 ? 0.634 9.835 7.866 1.00 87.81 103 GLU A C 1
ATOM 752 O O . GLU A 1 103 ? 1.624 9.116 7.991 1.00 87.81 103 GLU A O 1
ATOM 757 N N . VAL A 1 104 ? -0.333 9.877 8.787 1.00 89.31 104 VAL A N 1
ATOM 758 C CA . VAL A 1 104 ? -0.442 8.934 9.913 1.00 89.31 104 VAL A CA 1
ATOM 759 C C . VAL A 1 104 ? -1.418 7.818 9.562 1.00 89.31 104 VAL A C 1
ATOM 761 O O . VAL A 1 104 ? -2.292 7.986 8.714 1.00 89.31 104 VAL A O 1
ATOM 764 N N . SER A 1 105 ? -1.275 6.659 10.198 1.00 92.12 105 SER A N 1
ATOM 765 C CA . SER A 1 105 ? -2.139 5.506 9.945 1.00 92.12 105 SER A CA 1
ATOM 766 C C . SER A 1 105 ? -2.872 5.100 11.213 1.00 92.12 105 SER A C 1
ATOM 768 O O . SER A 1 105 ? -2.263 4.932 12.271 1.00 92.12 105 SER A O 1
ATOM 770 N N . PHE A 1 106 ? -4.185 4.943 11.074 1.00 94.56 106 PHE A N 1
ATOM 771 C CA . PHE A 1 106 ? -5.064 4.437 12.113 1.00 94.56 106 PHE A CA 1
ATOM 772 C C . PHE A 1 106 ? -5.640 3.094 11.684 1.00 94.56 106 PHE A C 1
ATOM 774 O O . PHE A 1 106 ? -6.020 2.905 10.529 1.00 94.56 106 PHE A O 1
ATOM 781 N N . VAL A 1 107 ? -5.712 2.181 12.638 1.00 96.06 107 VAL A N 1
ATOM 782 C CA . VAL A 1 107 ? -6.395 0.900 12.530 1.00 96.06 107 VAL A CA 1
ATOM 783 C C . VAL A 1 107 ? -7.679 1.009 13.340 1.00 96.06 107 VAL A C 1
ATOM 785 O O . VAL A 1 107 ? -7.644 1.392 14.511 1.00 96.06 107 VAL A O 1
ATOM 788 N N . ILE A 1 108 ? -8.806 0.716 12.695 1.00 96.69 108 ILE A N 1
ATOM 789 C CA . ILE A 1 108 ? -10.139 0.742 13.297 1.00 96.69 108 ILE A CA 1
ATOM 790 C C . ILE A 1 108 ? -10.701 -0.672 13.214 1.00 96.69 108 ILE A C 1
ATOM 792 O O . ILE A 1 108 ? -10.837 -1.230 12.127 1.00 96.69 108 ILE A O 1
ATOM 796 N N . GLU A 1 109 ? -11.008 -1.250 14.367 1.00 97.31 109 GLU A N 1
ATOM 797 C CA . GLU A 1 109 ? -11.442 -2.641 14.512 1.00 97.31 109 GLU A CA 1
ATOM 798 C C . GLU A 1 109 ? -12.695 -2.721 15.385 1.00 97.31 109 GLU A C 1
ATOM 800 O O . GLU A 1 109 ? -12.951 -1.833 16.195 1.00 97.31 109 GLU A O 1
ATOM 805 N N . GLY A 1 110 ? -13.458 -3.809 15.262 1.00 97.25 110 GLY A N 1
ATOM 806 C CA . GLY A 1 110 ? -14.622 -4.093 16.105 1.00 97.25 110 GLY A CA 1
ATOM 807 C C . GLY A 1 110 ? -15.952 -4.142 15.344 1.00 97.25 110 GLY A C 1
ATOM 808 O O . GLY A 1 110 ? -16.013 -3.800 14.161 1.00 97.25 110 GLY A O 1
ATOM 809 N N . PRO A 1 111 ? -17.033 -4.581 16.013 1.00 97.19 111 PRO A N 1
ATOM 810 C CA . PRO A 1 111 ? -18.316 -4.878 15.371 1.00 97.19 111 PRO A CA 1
ATOM 811 C C . PRO A 1 111 ? -19.006 -3.658 14.745 1.00 97.19 111 PRO A C 1
ATOM 813 O O . PRO A 1 111 ? -19.848 -3.824 13.869 1.00 97.19 111 PRO A O 1
ATOM 816 N N . ARG A 1 112 ? -18.671 -2.438 15.182 1.00 96.56 112 ARG A N 1
ATOM 817 C CA . ARG A 1 112 ? -19.243 -1.179 14.673 1.00 96.56 112 ARG A CA 1
ATOM 818 C C . ARG A 1 112 ? -18.200 -0.325 13.938 1.00 96.56 112 ARG A C 1
ATOM 820 O O . ARG A 1 112 ? -18.403 0.872 13.770 1.00 96.56 112 ARG A O 1
ATOM 827 N N . ALA A 1 113 ? -17.080 -0.914 13.503 1.00 96.56 113 ALA A N 1
ATOM 828 C CA . ALA A 1 113 ? -16.001 -0.191 12.822 1.00 96.56 113 ALA A CA 1
ATOM 829 C C . ALA A 1 113 ? -16.458 0.472 11.509 1.00 96.56 113 ALA A C 1
ATOM 831 O O . ALA A 1 113 ? -16.129 1.631 11.264 1.00 96.56 113 ALA A O 1
ATOM 832 N N . ALA A 1 114 ? -17.245 -0.238 10.692 1.00 95.06 114 ALA A N 1
ATOM 833 C CA . ALA A 1 114 ? -17.796 0.307 9.450 1.00 95.06 114 ALA A CA 1
ATOM 834 C C . ALA A 1 114 ? -18.719 1.507 9.719 1.00 95.06 114 ALA A C 1
ATOM 836 O O . ALA A 1 114 ? -18.559 2.557 9.107 1.00 95.06 114 ALA A O 1
ATOM 837 N N . GLU A 1 115 ? -19.606 1.402 10.709 1.00 95.00 115 GLU A N 1
ATOM 838 C CA . GLU A 1 115 ? -20.483 2.506 11.113 1.00 95.00 115 GLU A CA 1
ATOM 839 C C . GLU A 1 115 ? -19.714 3.705 11.679 1.00 95.00 115 GLU A C 1
ATOM 841 O O . GLU A 1 115 ? -20.048 4.852 11.394 1.00 95.00 115 GLU A O 1
ATOM 846 N N . LEU A 1 116 ? -18.645 3.477 12.446 1.00 95.00 116 LEU A N 1
ATOM 847 C CA . LEU A 1 116 ? -17.796 4.577 12.903 1.00 95.00 116 LEU A CA 1
ATOM 848 C C . LEU A 1 116 ? -17.249 5.383 11.712 1.00 95.00 116 LEU A C 1
ATOM 850 O O . LEU A 1 116 ? -17.205 6.613 11.765 1.00 95.00 116 LEU A O 1
ATOM 854 N N . MET A 1 117 ? -16.880 4.708 10.618 1.00 94.88 117 MET A N 1
ATOM 855 C CA . MET A 1 117 ? -16.400 5.362 9.398 1.00 94.88 117 MET A CA 1
ATOM 856 C C . MET A 1 117 ? -17.485 6.189 8.700 1.00 94.88 117 MET A C 1
ATOM 858 O O . MET A 1 117 ? -17.156 7.230 8.128 1.00 94.88 117 MET A O 1
ATOM 862 N N . THR A 1 118 ? -18.766 5.809 8.782 1.00 95.00 118 THR A N 1
ATOM 863 C CA . THR A 1 118 ? -19.855 6.552 8.117 1.00 95.00 118 THR A CA 1
ATOM 864 C C . THR A 1 118 ? -20.110 7.934 8.724 1.00 95.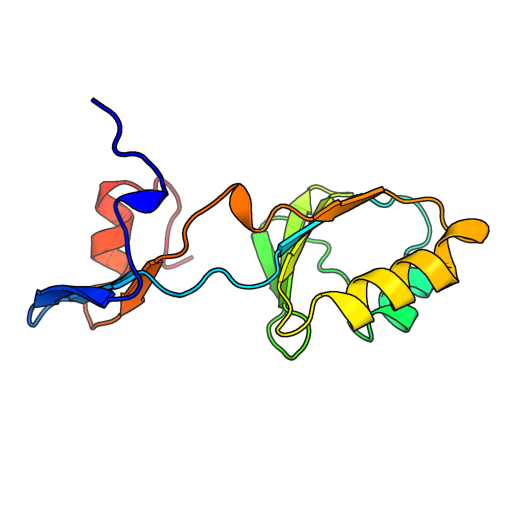00 118 THR A C 1
ATOM 866 O O . THR A 1 118 ? -20.777 8.754 8.102 1.00 95.00 118 THR A O 1
ATOM 869 N N . ILE A 1 119 ? -19.564 8.241 9.909 1.00 94.25 119 ILE A N 1
ATOM 870 C CA . ILE A 1 119 ? -19.676 9.576 10.529 1.00 94.25 119 ILE A CA 1
ATOM 871 C C . ILE A 1 119 ? -18.987 10.655 9.675 1.00 94.25 119 ILE A C 1
ATOM 873 O O . ILE A 1 119 ? -19.427 11.803 9.658 1.00 94.25 119 ILE A O 1
ATOM 877 N N . GLY A 1 120 ? -17.908 10.299 8.969 1.00 90.94 120 GLY A N 1
ATOM 878 C CA . GLY A 1 120 ? -17.112 11.246 8.177 1.00 90.94 120 GLY A CA 1
ATOM 879 C C . GLY A 1 120 ? -16.730 10.769 6.775 1.00 90.94 120 GLY A C 1
ATOM 880 O O . GLY A 1 120 ? -16.212 11.560 5.989 1.00 90.94 120 GLY A O 1
ATOM 881 N N . CYS A 1 121 ? -16.967 9.501 6.435 1.00 93.31 121 CYS A N 1
ATOM 882 C CA . CYS A 1 121 ? -16.697 8.958 5.111 1.00 93.31 121 CYS A CA 1
ATOM 883 C C . CYS A 1 121 ? -17.977 8.959 4.272 1.00 93.31 121 CYS A C 1
ATOM 885 O O . CYS A 1 121 ? -18.921 8.238 4.572 1.00 93.31 121 CYS A O 1
ATOM 887 N N . ALA A 1 122 ? -17.993 9.739 3.188 1.00 93.00 122 ALA A N 1
ATOM 888 C CA . ALA A 1 122 ? -19.123 9.779 2.253 1.00 93.00 122 ALA A CA 1
ATOM 889 C C . ALA A 1 122 ? -19.217 8.534 1.347 1.00 93.00 122 ALA A C 1
ATOM 891 O O . ALA A 1 122 ? -20.165 8.403 0.575 1.00 93.00 122 ALA A O 1
ATOM 892 N N . ARG A 1 123 ? -18.212 7.652 1.386 1.00 90.25 123 ARG A N 1
ATOM 893 C CA . ARG A 1 123 ? -18.207 6.405 0.623 1.00 90.25 123 ARG A CA 1
ATOM 894 C C . ARG A 1 123 ? -19.075 5.375 1.339 1.00 90.25 123 ARG A C 1
ATOM 896 O O . ARG A 1 123 ? -18.966 5.228 2.551 1.00 90.25 123 ARG A O 1
ATOM 903 N N . ASP A 1 124 ? -19.861 4.633 0.566 1.00 90.94 124 ASP A N 1
ATOM 904 C CA . ASP A 1 124 ? -20.527 3.434 1.064 1.00 90.94 124 ASP A CA 1
ATOM 905 C C . ASP A 1 124 ? -19.470 2.386 1.447 1.00 90.94 124 ASP A C 1
ATOM 907 O O . ASP A 1 124 ? -18.671 1.960 0.608 1.00 90.94 124 ASP A O 1
ATOM 911 N N . ILE A 1 125 ? -19.412 2.057 2.736 1.00 90.31 125 ILE A N 1
ATOM 912 C CA . ILE A 1 125 ? -18.410 1.150 3.306 1.00 90.31 125 ILE A CA 1
ATOM 913 C C . ILE A 1 125 ? -18.769 -0.313 3.022 1.00 90.31 125 ILE A C 1
ATOM 915 O O . ILE A 1 125 ? -17.868 -1.151 2.977 1.00 90.31 125 ILE A O 1
ATOM 919 N N . ASP A 1 126 ? -20.051 -0.603 2.789 1.00 86.50 126 ASP A N 1
ATOM 920 C CA . ASP A 1 126 ? -20.565 -1.959 2.587 1.00 86.50 126 ASP A CA 1
ATOM 921 C C . ASP A 1 126 ? -20.674 -2.345 1.096 1.00 86.50 126 ASP A C 1
ATOM 923 O O . ASP A 1 126 ? -21.041 -3.479 0.777 1.00 86.50 126 ASP A O 1
ATOM 927 N N . ALA A 1 127 ? -20.336 -1.420 0.188 1.00 82.75 127 ALA A N 1
ATOM 928 C CA . ALA A 1 127 ? -20.332 -1.608 -1.268 1.00 82.75 127 ALA A CA 1
ATOM 929 C C . ALA A 1 127 ? -19.006 -2.158 -1.822 1.00 82.75 127 ALA A C 1
ATOM 931 O O . ALA A 1 127 ? -19.072 -3.044 -2.708 1.00 82.75 127 ALA A O 1
#

pLDDT: mean 93.94, std 7.58, range [46.03, 98.75]

Secondary structure (DSSP, 8-state):
-PPPGGG--SEEEEE-SS-EEEEEPPP-EEEEEE-S--HHHHHHHTSPPP-STT-EE-SSEEEEEEETTEEEEEES-HHHHHHHHHHHTTTS-EEEEE-GGG--EEEEESTTHHHHHHTT--S-S--

Sequence (127 aa):
MNAPLSAFPPATQVETPAAKVSSILPKPRFSLRARGDLAPLEQALGVALPRKIGQTVKGAVELACLGPDEWLVLAADPAPIVDACAGVYARLPHSLVEITAREVSFVIEGPRAAELMTIGCARDIDA

Radius of gyration: 16.91 Å; chains: 1; bounding box: 37×33×45 Å